Protein AF-A8EYK4-F1 (afdb_monomer)

Secondary structure (DSSP, 8-state):
-----HHHHHHHHHHHHHHHHHHHHHHHHHHHHHHHT-TT--EEEEHHHHHHHHHHHHHHHH-TT----------TT-EEEE-HHHHHHHHH-

Nearest PDB structures (foldseek):
  4biy-assembly2_D  TM=4.351E-01  e=2.003E+00  Escherichia coli K-12
  4cb0-assembly1_B  TM=4.603E-01  e=2.003E+00  Escherichia coli K-12
  4biy-assembly1_B  TM=4.584E-01  e=2.600E+00  Escherichia coli K-12
  4cb0-assembly1_A  TM=4.235E-01  e=3.846E+00  Escherichia coli K-12
  3jz3-assembly1_B  TM=4.044E-01  e=6.073E+00  Escherichia coli K-12

pLDDT: mean 81.75, std 9.61, range [48.94, 92.31]

Foldseek 3Di:
DDDDDPVRVVVVVVVVVVVVVVVVVVVVVVVLVVVCVPVPDKDWDWVLVLLVVLVVVCCVPPCPPPDDPDDDPGDGRPIDIGDPSVVNVVSVD

Radius of gyration: 19.56 Å; Cα contacts (8 Å, |Δi|>4): 49; chains: 1; bounding box: 39×30×59 Å

Sequence (93 aa):
MIRFNEDQRCNTLEIIATSSIRLNSLINNILDFSKLSSLNYKENINLSKLLYKRIQISKKLYLNSKTLNFTPNIEENIIFNCNPHYIKHTFNN

Structure (mmCIF, N/CA/C/O backbone):
data_AF-A8EYK4-F1
#
_entry.id   AF-A8EYK4-F1
#
loop_
_atom_site.group_PDB
_atom_site.id
_atom_site.type_symbol
_atom_site.label_atom_id
_atom_site.label_alt_id
_atom_site.label_comp_id
_atom_site.label_asym_id
_atom_site.label_entity_id
_atom_site.label_seq_id
_atom_site.pdbx_PDB_ins_code
_atom_site.Cartn_x
_atom_site.Cartn_y
_atom_site.Cartn_z
_atom_site.occupancy
_atom_site.B_iso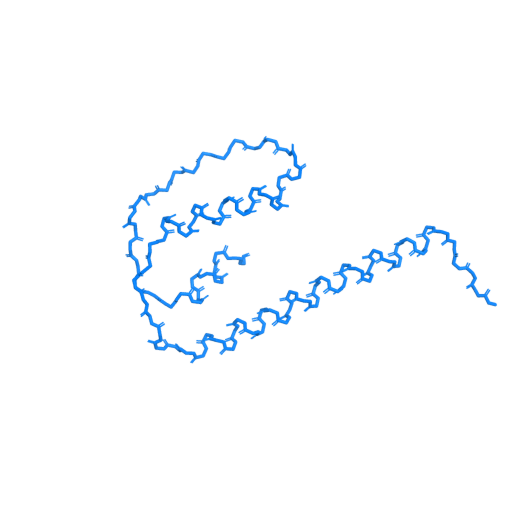_or_equiv
_atom_site.auth_seq_id
_atom_site.auth_comp_id
_atom_site.auth_asym_id
_atom_site.auth_atom_id
_atom_site.pdbx_PDB_model_num
ATOM 1 N N . MET A 1 1 ? 12.547 -11.638 -44.790 1.00 48.94 1 MET A N 1
ATOM 2 C CA . MET A 1 1 ? 12.568 -11.713 -43.312 1.00 48.94 1 MET A CA 1
ATOM 3 C C . MET A 1 1 ? 12.958 -10.335 -42.802 1.00 48.94 1 MET A C 1
ATOM 5 O O . MET A 1 1 ? 14.083 -9.921 -43.049 1.00 48.94 1 MET A O 1
ATOM 9 N N . ILE A 1 2 ? 12.025 -9.576 -42.224 1.00 53.78 2 ILE A N 1
ATOM 10 C CA . ILE A 1 2 ? 12.329 -8.239 -41.693 1.00 53.78 2 ILE A CA 1
ATOM 11 C C . ILE A 1 2 ? 13.175 -8.448 -40.431 1.00 53.78 2 ILE A C 1
ATOM 13 O O . ILE A 1 2 ? 12.691 -9.016 -39.455 1.00 53.78 2 ILE A O 1
ATOM 17 N N . ARG A 1 3 ? 14.461 -8.081 -40.477 1.00 63.91 3 ARG A N 1
ATOM 18 C CA . ARG A 1 3 ? 15.323 -8.032 -39.290 1.00 63.91 3 ARG A CA 1
ATOM 19 C C . ARG A 1 3 ? 15.136 -6.663 -38.653 1.00 63.91 3 ARG A C 1
ATOM 21 O O . ARG A 1 3 ? 15.514 -5.662 -39.252 1.00 63.91 3 ARG A O 1
ATOM 28 N N . PHE A 1 4 ? 14.537 -6.634 -37.470 1.00 69.75 4 PHE A N 1
ATOM 29 C CA . PHE A 1 4 ? 14.497 -5.426 -36.655 1.00 69.75 4 PHE A CA 1
ATOM 30 C C . PHE A 1 4 ? 15.922 -5.042 -36.243 1.00 69.75 4 PHE A C 1
ATOM 32 O O . PHE A 1 4 ? 16.715 -5.924 -35.900 1.00 69.75 4 PHE A O 1
ATOM 39 N N . ASN A 1 5 ? 16.250 -3.750 -36.293 1.00 84.06 5 ASN A N 1
ATOM 40 C CA . ASN A 1 5 ? 17.516 -3.264 -35.743 1.00 84.06 5 ASN A CA 1
ATOM 41 C C . ASN A 1 5 ? 17.487 -3.320 -34.199 1.00 84.06 5 ASN A C 1
ATOM 43 O O . ASN A 1 5 ? 16.430 -3.534 -33.598 1.00 84.06 5 ASN A O 1
ATOM 47 N N . GLU A 1 6 ? 18.640 -3.157 -33.548 1.00 83.88 6 GLU A N 1
ATOM 48 C CA . GLU A 1 6 ? 18.724 -3.241 -32.081 1.00 83.88 6 GLU A CA 1
ATOM 49 C C . GLU A 1 6 ? 17.812 -2.226 -31.371 1.00 83.88 6 GLU A C 1
ATOM 51 O O . GLU A 1 6 ? 17.135 -2.589 -30.411 1.00 83.88 6 GLU A O 1
ATOM 56 N N . ASP A 1 7 ? 17.673 -1.005 -31.895 1.00 86.25 7 ASP A N 1
ATOM 57 C CA . ASP A 1 7 ? 16.791 0.018 -31.313 1.00 86.25 7 ASP A CA 1
ATOM 58 C C . ASP A 1 7 ? 15.311 -0.394 -31.365 1.00 86.25 7 ASP A C 1
ATOM 60 O O . ASP A 1 7 ? 14.563 -0.234 -30.400 1.00 86.25 7 ASP A O 1
ATOM 64 N N . GLN A 1 8 ? 14.874 -0.988 -32.477 1.00 86.81 8 GLN A N 1
ATOM 65 C CA . GLN A 1 8 ? 13.522 -1.516 -32.644 1.00 86.81 8 GLN A CA 1
ATOM 66 C C . GLN A 1 8 ? 13.266 -2.699 -31.705 1.00 86.81 8 GLN A C 1
ATOM 68 O O . GLN A 1 8 ? 12.160 -2.831 -31.174 1.00 86.81 8 GLN A O 1
ATOM 73 N N . ARG A 1 9 ? 14.277 -3.545 -31.466 1.00 85.31 9 ARG A N 1
ATOM 74 C CA . ARG A 1 9 ? 14.190 -4.654 -30.505 1.00 85.31 9 ARG A CA 1
ATOM 75 C C . ARG A 1 9 ? 14.067 -4.132 -29.074 1.00 85.31 9 ARG A C 1
ATOM 77 O O . ARG A 1 9 ? 13.159 -4.567 -28.368 1.00 85.31 9 ARG A O 1
ATOM 84 N N . CYS A 1 10 ? 14.906 -3.176 -28.676 1.00 87.25 10 CYS A N 1
ATOM 85 C CA . CYS A 1 10 ? 14.847 -2.533 -27.361 1.00 87.25 10 CYS A CA 1
ATOM 86 C C . CYS A 1 10 ? 13.497 -1.846 -27.121 1.00 87.25 10 CYS A C 1
ATOM 88 O O . CYS A 1 10 ? 12.841 -2.137 -26.122 1.00 87.25 10 CYS A O 1
ATOM 90 N N . ASN A 1 11 ? 13.021 -1.039 -28.073 1.00 91.75 11 ASN A N 1
ATOM 91 C CA . ASN A 1 11 ? 11.716 -0.378 -27.969 1.00 91.75 11 ASN A CA 1
ATOM 92 C C . ASN A 1 11 ? 10.566 -1.386 -27.850 1.00 91.75 11 ASN A C 1
ATOM 94 O O . ASN A 1 11 ? 9.647 -1.204 -27.055 1.00 91.75 11 ASN A O 1
ATOM 98 N N . THR A 1 12 ? 10.613 -2.481 -28.613 1.00 89.81 12 THR A N 1
ATOM 99 C CA . THR A 1 12 ? 9.586 -3.530 -28.534 1.00 89.81 12 THR A CA 1
ATOM 100 C C . THR A 1 12 ? 9.588 -4.204 -27.160 1.00 89.81 12 THR A C 1
ATOM 102 O O . THR A 1 12 ? 8.523 -4.434 -26.587 1.00 89.81 12 THR A O 1
ATOM 105 N N . LEU A 1 13 ? 10.768 -4.479 -26.595 1.00 89.62 13 LEU A N 1
ATOM 106 C CA . LEU A 1 13 ? 10.901 -5.050 -25.252 1.00 89.62 13 LEU A CA 1
ATOM 107 C C . LEU A 1 13 ? 10.382 -4.094 -24.167 1.00 89.62 13 LEU A C 1
ATOM 109 O O . LEU A 1 13 ? 9.657 -4.539 -23.276 1.00 89.62 13 LEU A O 1
ATOM 113 N N . GLU A 1 14 ? 10.668 -2.792 -24.263 1.00 90.50 14 GLU A N 1
ATOM 114 C CA . GLU A 1 14 ? 10.116 -1.783 -23.347 1.00 90.50 14 GLU A CA 1
ATOM 115 C C . GLU A 1 14 ? 8.587 -1.700 -23.424 1.00 90.50 14 GLU A C 1
ATOM 117 O O . GLU A 1 14 ? 7.913 -1.642 -22.389 1.00 90.50 14 GLU A O 1
ATOM 122 N N . ILE A 1 15 ? 8.018 -1.742 -24.633 1.00 91.31 15 ILE A N 1
ATOM 123 C CA . ILE A 1 15 ? 6.564 -1.736 -24.839 1.00 91.31 15 ILE A CA 1
ATOM 124 C C . ILE A 1 15 ? 5.927 -2.978 -24.209 1.00 91.31 15 ILE A C 1
ATOM 126 O O . ILE A 1 15 ? 4.907 -2.860 -23.523 1.00 91.31 15 ILE A O 1
ATOM 130 N N . ILE A 1 16 ? 6.523 -4.159 -24.398 1.00 92.19 16 ILE A N 1
ATOM 131 C CA . ILE A 1 16 ? 6.033 -5.416 -23.811 1.00 92.19 16 ILE A CA 1
ATOM 132 C C . ILE A 1 16 ? 6.097 -5.360 -22.281 1.00 92.19 16 ILE A C 1
ATOM 134 O O . ILE A 1 16 ? 5.110 -5.685 -21.611 1.00 92.19 16 ILE A O 1
ATOM 138 N N . ALA A 1 17 ? 7.220 -4.912 -21.716 1.00 90.19 17 ALA A N 1
ATOM 139 C CA . ALA A 1 17 ? 7.393 -4.787 -20.271 1.00 90.19 17 ALA A CA 1
ATOM 140 C C . ALA A 1 17 ? 6.375 -3.805 -19.673 1.00 90.19 17 ALA A C 1
ATOM 142 O O . ALA A 1 17 ? 5.661 -4.136 -18.724 1.00 90.19 17 ALA A O 1
ATOM 143 N N . THR A 1 18 ? 6.229 -2.631 -20.287 1.00 88.38 18 THR A N 1
ATOM 144 C CA . THR A 1 18 ? 5.268 -1.606 -19.860 1.00 88.38 18 THR A CA 1
ATOM 145 C C . THR A 1 18 ? 3.828 -2.110 -19.950 1.00 88.38 18 THR A C 1
ATOM 147 O O . THR A 1 18 ? 3.032 -1.897 -19.034 1.00 88.38 18 THR A O 1
ATOM 150 N N . SER A 1 19 ? 3.480 -2.815 -21.028 1.00 89.38 19 SER A N 1
ATOM 151 C CA . SER A 1 19 ? 2.143 -3.393 -21.209 1.00 89.38 19 SER A CA 1
ATOM 152 C C . SER A 1 19 ? 1.844 -4.466 -20.162 1.00 89.38 19 SER A C 1
ATOM 154 O O . SER A 1 19 ? 0.745 -4.496 -19.611 1.00 89.38 19 SER A O 1
ATOM 156 N N . SER A 1 20 ? 2.837 -5.287 -19.816 1.00 89.56 20 SER A N 1
ATOM 157 C CA . SER A 1 20 ? 2.718 -6.307 -18.766 1.00 89.56 20 SER A CA 1
ATOM 158 C C . SER A 1 20 ? 2.492 -5.682 -17.387 1.00 89.56 20 SER A C 1
ATOM 160 O O . SER A 1 20 ? 1.631 -6.135 -16.634 1.00 89.56 20 SER A O 1
ATOM 162 N N . ILE A 1 21 ? 3.200 -4.590 -17.074 1.00 86.19 21 ILE A N 1
ATOM 163 C CA . ILE A 1 21 ? 2.997 -3.820 -15.837 1.00 86.19 21 ILE A CA 1
ATOM 164 C C . ILE A 1 21 ? 1.566 -3.268 -15.775 1.00 86.19 21 ILE A C 1
ATOM 166 O O . ILE A 1 21 ? 0.891 -3.411 -14.753 1.00 86.19 21 ILE A O 1
ATOM 170 N N . ARG A 1 22 ? 1.075 -2.678 -16.872 1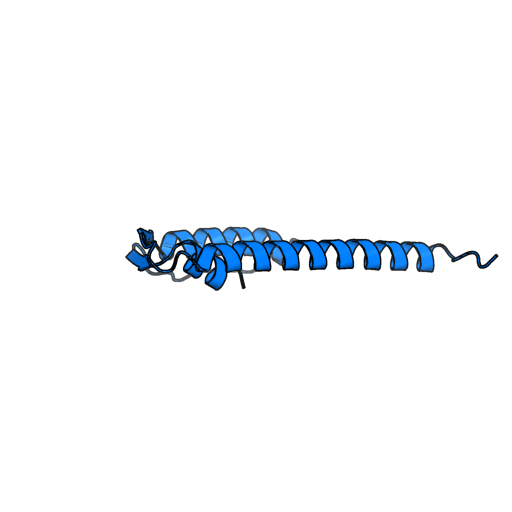.00 87.31 22 ARG A N 1
ATOM 171 C CA . ARG A 1 22 ? -0.291 -2.133 -16.954 1.00 87.31 22 ARG A CA 1
ATOM 172 C C . ARG A 1 22 ? -1.357 -3.216 -16.796 1.00 87.31 22 ARG A C 1
ATOM 174 O O . ARG A 1 22 ? -2.314 -3.011 -16.054 1.00 87.31 22 ARG A O 1
ATOM 181 N N . LEU A 1 23 ? -1.177 -4.372 -17.437 1.00 91.69 23 LEU A N 1
ATOM 182 C CA . LEU A 1 23 ? -2.092 -5.507 -17.303 1.00 91.69 23 LEU A CA 1
ATOM 183 C C . LEU A 1 23 ? -2.151 -6.007 -15.856 1.00 91.69 23 LEU A C 1
ATOM 185 O O . LEU A 1 23 ? -3.236 -6.211 -15.316 1.00 91.69 23 LEU A O 1
ATOM 189 N N . ASN A 1 24 ? -0.995 -6.142 -15.205 1.00 87.25 24 ASN A N 1
ATOM 190 C CA . ASN A 1 24 ? -0.939 -6.542 -13.805 1.00 87.25 24 ASN A CA 1
ATOM 191 C C . ASN A 1 24 ? -1.648 -5.519 -12.899 1.00 87.25 24 ASN A C 1
ATOM 193 O O . ASN A 1 24 ? -2.394 -5.893 -11.997 1.00 87.25 24 ASN A O 1
ATOM 197 N N . SER A 1 25 ? -1.478 -4.221 -13.164 1.00 81.94 25 SER A N 1
ATOM 198 C CA . SER A 1 25 ? -2.216 -3.170 -12.454 1.00 81.94 25 SER A CA 1
ATOM 199 C C . SER A 1 25 ? -3.731 -3.312 -12.628 1.00 81.94 25 SER A C 1
ATOM 201 O O . SER A 1 25 ? -4.468 -3.182 -11.654 1.00 81.94 25 SER A O 1
ATOM 203 N N . LEU A 1 26 ? -4.204 -3.605 -13.843 1.00 89.50 26 LEU A N 1
ATOM 204 C CA . LEU A 1 26 ? -5.629 -3.782 -14.127 1.00 89.50 26 LEU A CA 1
ATOM 205 C C . LEU A 1 26 ? -6.214 -4.987 -13.378 1.00 89.50 26 LEU A C 1
ATOM 207 O O . LEU A 1 26 ? -7.268 -4.865 -12.758 1.00 89.50 26 LEU A O 1
ATOM 211 N N . ILE A 1 27 ? -5.521 -6.129 -13.397 1.00 89.38 27 ILE A N 1
ATOM 212 C CA . ILE A 1 27 ? -5.944 -7.342 -12.680 1.00 89.38 27 ILE A CA 1
ATOM 213 C C . ILE A 1 27 ? -6.059 -7.061 -11.179 1.00 89.38 27 ILE A C 1
ATOM 215 O O . ILE A 1 27 ? -7.064 -7.415 -10.564 1.00 89.38 27 ILE A O 1
ATOM 219 N N . ASN A 1 28 ? -5.068 -6.381 -10.596 1.00 81.69 28 ASN A N 1
ATOM 220 C CA . ASN A 1 28 ? -5.100 -6.018 -9.180 1.00 81.69 28 ASN A CA 1
ATOM 221 C C . ASN A 1 28 ? -6.272 -5.085 -8.855 1.00 81.69 28 ASN A C 1
ATOM 223 O O . ASN A 1 28 ? -6.975 -5.321 -7.876 1.00 81.69 28 ASN A O 1
ATOM 227 N 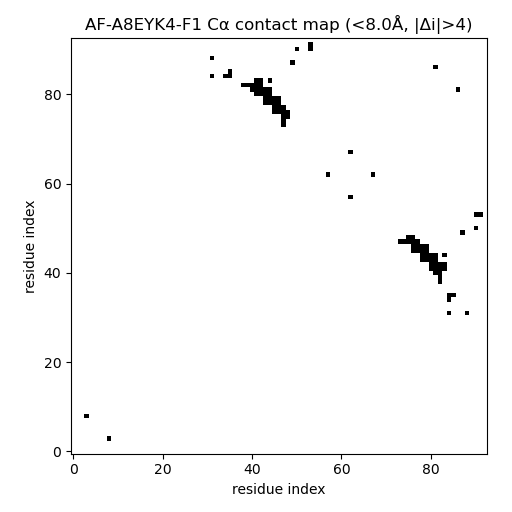N . ASN A 1 29 ? -6.552 -4.098 -9.710 1.00 81.12 29 ASN A N 1
ATOM 228 C CA . ASN A 1 29 ? -7.700 -3.211 -9.530 1.00 81.12 29 ASN A CA 1
ATOM 229 C C . ASN A 1 29 ? -9.036 -3.973 -9.575 1.00 81.12 29 ASN A C 1
ATOM 231 O O . ASN A 1 29 ? -9.907 -3.718 -8.747 1.00 81.12 29 ASN A O 1
ATOM 235 N N . ILE A 1 30 ? -9.195 -4.940 -10.488 1.00 86.31 30 ILE A N 1
ATOM 236 C CA . ILE A 1 30 ? -10.399 -5.788 -10.566 1.00 86.31 30 ILE A CA 1
ATOM 237 C C . ILE A 1 30 ?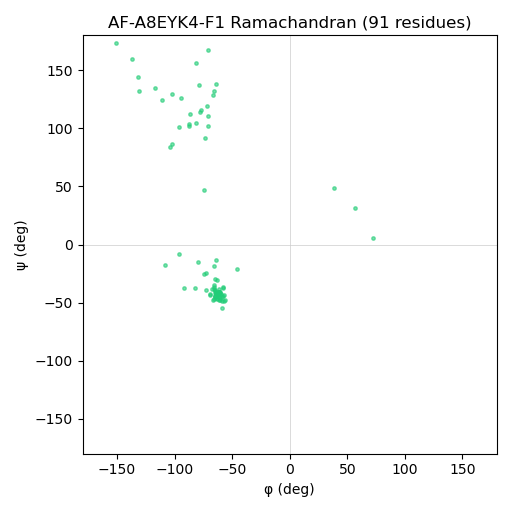 -10.543 -6.657 -9.307 1.00 86.31 30 ILE A C 1
ATOM 239 O O . ILE A 1 30 ? -11.638 -6.762 -8.752 1.00 86.31 30 ILE A O 1
ATOM 243 N N . LEU A 1 31 ? -9.449 -7.264 -8.835 1.00 82.62 31 LEU A N 1
ATOM 244 C CA . LEU A 1 31 ? -9.442 -8.076 -7.613 1.00 82.62 31 LEU A CA 1
ATOM 245 C C . LEU A 1 31 ? -9.724 -7.250 -6.357 1.00 82.62 31 LEU A C 1
ATOM 247 O O . LEU A 1 31 ? -10.335 -7.749 -5.417 1.00 82.62 31 LEU A O 1
ATOM 251 N N . ASP A 1 32 ? -9.266 -6.006 -6.302 1.00 76.31 32 ASP A N 1
ATOM 252 C CA . ASP A 1 32 ? -9.577 -5.123 -5.184 1.00 76.31 32 ASP A CA 1
ATOM 253 C C . ASP A 1 32 ? -11.032 -4.654 -5.243 1.00 76.31 32 ASP A C 1
ATOM 255 O O . ASP A 1 32 ? -11.713 -4.674 -4.217 1.00 76.31 32 ASP A O 1
ATOM 259 N N . PHE A 1 33 ? -11.555 -4.354 -6.435 1.00 76.62 33 PHE A N 1
ATOM 260 C CA . PHE A 1 33 ? -12.966 -4.024 -6.625 1.00 76.62 33 PHE A CA 1
ATOM 261 C C . PHE A 1 33 ? -13.896 -5.178 -6.230 1.00 76.62 33 PHE A C 1
ATOM 263 O O . PHE A 1 33 ? -14.899 -4.959 -5.552 1.00 76.62 33 PHE A O 1
ATOM 270 N N . SER A 1 34 ? -13.550 -6.422 -6.569 1.00 78.06 34 SER A N 1
A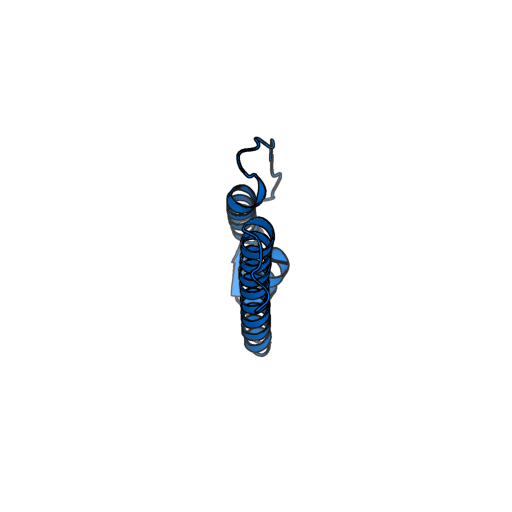TOM 271 C CA . SER A 1 34 ? -14.364 -7.582 -6.187 1.00 78.06 34 SER A CA 1
ATOM 272 C C . SER A 1 34 ? -14.449 -7.761 -4.666 1.00 78.06 34 SER A C 1
ATOM 274 O O . SER A 1 34 ? -15.493 -8.172 -4.159 1.00 78.06 34 SER A O 1
ATOM 276 N N . LYS A 1 35 ? -13.416 -7.361 -3.910 1.00 71.88 35 LYS A N 1
ATOM 277 C CA . LYS A 1 35 ? -13.417 -7.374 -2.434 1.00 71.88 35 LYS A CA 1
ATOM 278 C C . LYS A 1 35 ? -14.273 -6.259 -1.826 1.00 71.88 35 LYS A C 1
ATOM 280 O O . LYS A 1 35 ? -14.782 -6.433 -0.717 1.00 71.88 35 LYS A O 1
ATOM 285 N N . LEU A 1 36 ? -14.480 -5.143 -2.534 1.00 68.69 36 LEU A N 1
ATOM 286 C CA . LEU A 1 36 ? -15.355 -4.048 -2.082 1.00 68.69 36 LEU A CA 1
ATOM 287 C C . LEU A 1 36 ? -16.830 -4.461 -2.005 1.00 68.69 36 LEU A C 1
ATOM 289 O O . LEU A 1 36 ? -17.596 -3.824 -1.287 1.00 68.69 36 LEU A O 1
ATOM 293 N N . SER A 1 37 ? -17.221 -5.555 -2.671 1.00 58.44 37 SER A N 1
ATOM 294 C CA . SER A 1 37 ? -18.574 -6.120 -2.573 1.00 58.44 37 SER A CA 1
ATOM 295 C C . SER A 1 37 ? 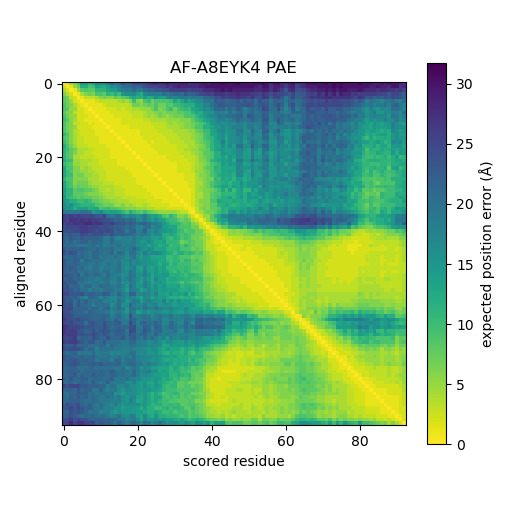-18.929 -6.625 -1.163 1.00 58.44 37 SER A C 1
ATOM 297 O O . SER A 1 37 ? -20.107 -6.779 -0.845 1.00 58.44 37 SER A O 1
ATOM 299 N N . SER A 1 38 ? -17.942 -6.771 -0.266 1.00 61.50 38 SER A N 1
ATOM 300 C CA . SER A 1 38 ? -18.137 -6.973 1.180 1.00 61.50 38 SER A CA 1
ATOM 301 C C . SER A 1 38 ? -18.564 -5.685 1.914 1.00 61.50 38 SER A C 1
ATOM 303 O O . SER A 1 38 ? -18.025 -5.352 2.969 1.00 61.50 38 SER A O 1
ATOM 305 N N . LEU A 1 39 ? -19.548 -4.955 1.371 1.00 62.09 39 LEU A N 1
ATOM 306 C CA . LEU A 1 39 ? -20.012 -3.610 1.780 1.00 62.09 39 LEU A CA 1
ATOM 307 C C . LEU A 1 39 ? -20.217 -3.397 3.296 1.00 62.09 39 LEU A C 1
ATOM 309 O O . LEU A 1 39 ? -20.179 -2.262 3.769 1.00 62.09 39 LEU A O 1
ATOM 313 N N . ASN A 1 40 ? -20.386 -4.474 4.063 1.00 68.19 40 ASN A N 1
ATOM 314 C CA . ASN A 1 40 ? -20.636 -4.438 5.502 1.00 68.19 40 ASN A CA 1
ATOM 315 C C . ASN A 1 40 ? -19.385 -4.609 6.381 1.00 68.19 40 ASN A C 1
ATOM 317 O O . ASN A 1 40 ? -19.484 -4.427 7.592 1.00 68.19 40 ASN A O 1
ATOM 321 N N . TYR A 1 41 ? -18.215 -4.941 5.823 1.00 74.06 41 TYR A N 1
ATOM 322 C CA . TYR A 1 41 ? -16.987 -5.033 6.615 1.00 74.06 41 TYR A CA 1
ATOM 323 C C . TYR A 1 41 ? -16.432 -3.633 6.896 1.00 74.06 41 TYR A C 1
ATOM 325 O O . TYR A 1 41 ? -16.009 -2.922 5.979 1.00 74.06 41 TYR A O 1
ATOM 333 N N . LYS A 1 42 ? -16.439 -3.238 8.171 1.00 83.94 42 LYS A N 1
ATOM 334 C CA . LYS A 1 42 ? -15.828 -1.999 8.651 1.00 83.94 42 LYS A CA 1
ATOM 335 C C . LYS A 1 42 ? -14.975 -2.274 9.879 1.00 83.94 42 LYS A C 1
ATOM 337 O O . LYS A 1 42 ? -15.342 -3.087 10.723 1.00 83.94 42 LYS A O 1
ATOM 342 N N . GLU A 1 43 ? -13.867 -1.558 9.990 1.00 87.44 43 GLU A N 1
ATOM 343 C CA . GLU A 1 43 ? -12.999 -1.592 11.162 1.00 87.44 43 GLU A CA 1
ATOM 344 C C . GLU A 1 43 ? -12.559 -0.170 11.532 1.00 87.44 43 GLU A C 1
ATOM 346 O O . GLU A 1 43 ? -12.621 0.752 10.714 1.00 87.44 43 GLU A O 1
ATOM 351 N N . ASN A 1 44 ? -12.130 0.019 12.781 1.00 92.00 44 ASN A N 1
ATOM 352 C CA . ASN A 1 44 ? -11.539 1.278 13.221 1.00 92.00 44 ASN A CA 1
ATOM 353 C C . ASN A 1 44 ? -10.099 1.363 12.709 1.00 92.00 44 ASN A C 1
ATOM 355 O O . ASN A 1 44 ? -9.242 0.576 13.110 1.00 92.00 44 ASN A O 1
ATOM 359 N N . ILE A 1 45 ? -9.830 2.334 11.841 1.00 89.31 45 ILE A N 1
ATOM 360 C CA . ILE A 1 45 ? -8.533 2.507 11.186 1.00 89.31 45 ILE A CA 1
ATOM 361 C C . ILE A 1 45 ? -7.932 3.838 11.611 1.00 89.31 45 ILE A C 1
ATOM 363 O O . ILE A 1 45 ? -8.602 4.866 11.582 1.00 89.31 45 ILE A O 1
ATOM 367 N N . ASN A 1 46 ? -6.645 3.829 11.955 1.00 92.00 46 ASN A N 1
ATOM 368 C CA . ASN A 1 46 ? -5.871 5.050 12.157 1.00 92.00 46 ASN A CA 1
ATOM 369 C C . ASN A 1 46 ? -5.399 5.585 10.791 1.00 92.00 46 ASN A C 1
ATOM 371 O O . ASN A 1 46 ? -4.489 5.020 10.171 1.00 92.00 46 ASN A O 1
ATOM 375 N N . LEU A 1 47 ? -6.044 6.652 10.317 1.00 89.50 47 LEU A N 1
ATOM 376 C CA . LEU A 1 47 ? -5.782 7.264 9.013 1.00 89.50 47 LEU A CA 1
ATOM 377 C C . LEU A 1 47 ? -4.402 7.919 8.955 1.00 89.50 47 LEU A C 1
ATOM 379 O O . LEU A 1 47 ? -3.714 7.778 7.944 1.00 89.50 47 LEU A O 1
ATOM 383 N N . SER A 1 48 ? -3.966 8.558 10.042 1.00 90.94 48 SER A N 1
ATOM 384 C CA . SER A 1 48 ? -2.656 9.209 10.150 1.00 90.94 48 SER A CA 1
ATOM 385 C C . SER A 1 48 ? -1.534 8.204 9.869 1.00 90.94 48 SER A C 1
ATOM 387 O O . SER A 1 48 ? -0.691 8.405 8.993 1.00 90.94 48 SER A O 1
ATOM 389 N N . LYS A 1 49 ? -1.598 7.032 10.513 1.00 90.19 49 LYS A N 1
ATOM 390 C CA . LYS A 1 49 ? -0.647 5.930 10.307 1.00 90.19 49 LYS A CA 1
ATOM 391 C C . LYS A 1 49 ? -0.660 5.403 8.869 1.00 90.19 49 LYS A C 1
ATOM 393 O O . LYS A 1 49 ? 0.389 5.047 8.324 1.00 90.19 49 LYS A O 1
ATOM 398 N N . LEU A 1 50 ? -1.839 5.335 8.255 1.00 89.25 50 LEU A N 1
ATOM 399 C CA . LEU A 1 50 ? -2.009 4.851 6.886 1.00 89.25 50 LEU A CA 1
ATOM 400 C C . LEU A 1 50 ? -1.399 5.838 5.872 1.00 89.25 50 LEU A C 1
ATOM 402 O O . LEU A 1 50 ? -0.649 5.417 4.985 1.00 89.25 50 LEU A O 1
ATOM 406 N N . LEU A 1 51 ? -1.615 7.140 6.073 1.00 88.75 51 LEU A N 1
ATOM 407 C CA . LEU A 1 51 ? -1.018 8.229 5.295 1.00 88.75 51 LEU A CA 1
ATOM 408 C C . LEU A 1 51 ? 0.512 8.233 5.367 1.00 88.75 51 LEU A C 1
ATOM 410 O O . LEU A 1 51 ? 1.170 8.264 4.324 1.00 88.75 51 LEU A O 1
ATOM 414 N N . TYR A 1 52 ? 1.101 8.125 6.562 1.00 89.44 52 TYR A N 1
ATOM 415 C CA . TYR A 1 52 ? 2.562 8.067 6.703 1.00 89.44 52 TYR A CA 1
ATOM 416 C C . TYR A 1 52 ? 3.176 6.897 5.933 1.00 89.44 52 TYR A C 1
ATOM 418 O O . TYR A 1 52 ? 4.159 7.073 5.205 1.00 89.44 52 TYR A O 1
ATOM 426 N N . LYS A 1 53 ? 2.568 5.708 6.033 1.00 88.31 53 LYS A N 1
ATOM 427 C CA . LYS A 1 53 ? 3.020 4.527 5.289 1.00 88.31 53 LYS A CA 1
ATOM 428 C C . LYS A 1 53 ? 2.954 4.765 3.780 1.00 88.31 53 LYS A C 1
ATOM 430 O O . LYS A 1 53 ? 3.885 4.401 3.059 1.00 88.31 53 LYS A O 1
ATOM 435 N N . ARG A 1 54 ? 1.886 5.404 3.293 1.00 85.75 54 ARG A N 1
ATOM 436 C CA . ARG A 1 54 ? 1.738 5.726 1.869 1.00 85.75 54 ARG A CA 1
ATOM 437 C C . ARG A 1 54 ? 2.792 6.722 1.400 1.00 85.75 54 ARG A C 1
ATOM 439 O O . ARG A 1 54 ? 3.416 6.473 0.372 1.00 85.75 54 ARG A O 1
ATOM 446 N N . ILE A 1 55 ? 3.049 7.786 2.162 1.00 86.06 55 ILE A N 1
ATOM 447 C CA . ILE A 1 55 ? 4.099 8.769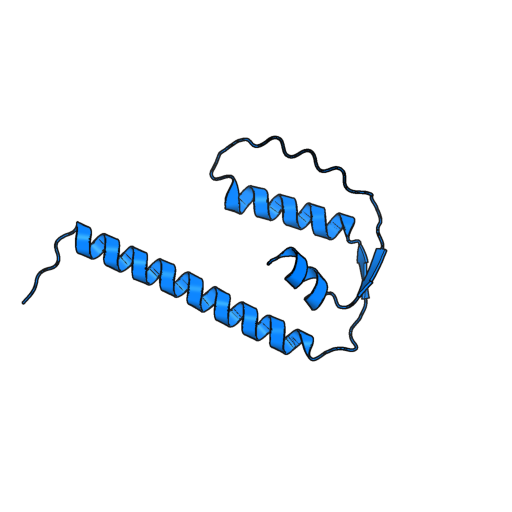 1.856 1.00 86.06 55 ILE A CA 1
ATOM 448 C C . ILE A 1 55 ? 5.460 8.080 1.741 1.00 86.06 55 ILE A C 1
ATOM 450 O O . ILE A 1 55 ? 6.195 8.343 0.793 1.00 86.06 55 ILE A O 1
ATOM 454 N N . GLN A 1 56 ? 5.792 7.159 2.650 1.00 85.38 56 GLN A N 1
ATOM 455 C CA . GLN A 1 56 ? 7.050 6.411 2.593 1.00 85.38 56 GLN A CA 1
ATOM 456 C C . GLN A 1 56 ? 7.175 5.572 1.308 1.00 85.38 56 GLN A C 1
ATOM 458 O O . GLN A 1 56 ? 8.230 5.569 0.671 1.00 85.38 56 GLN A O 1
ATOM 463 N N . ILE A 1 57 ? 6.096 4.900 0.893 1.00 84.44 57 ILE A N 1
ATOM 464 C CA . ILE A 1 57 ? 6.056 4.130 -0.359 1.00 84.44 57 ILE A CA 1
ATOM 465 C C . ILE A 1 57 ? 6.193 5.059 -1.571 1.00 84.44 57 ILE A C 1
ATOM 467 O O . ILE A 1 57 ? 7.010 4.799 -2.451 1.00 84.44 57 ILE A O 1
ATOM 471 N N . SER A 1 58 ? 5.441 6.160 -1.608 1.00 78.56 58 SER A N 1
ATOM 472 C CA . SER A 1 58 ? 5.490 7.137 -2.702 1.00 78.56 58 SER A CA 1
ATOM 473 C C . SER A 1 58 ? 6.873 7.769 -2.836 1.00 78.56 58 SER A C 1
ATOM 475 O O . SER A 1 58 ? 7.385 7.885 -3.945 1.00 78.56 58 SER A O 1
ATOM 477 N N . LYS A 1 59 ? 7.529 8.094 -1.714 1.00 79.50 59 LYS A N 1
ATOM 478 C CA . LYS A 1 59 ? 8.926 8.542 -1.703 1.00 79.50 59 LYS A CA 1
ATOM 479 C C . LYS A 1 59 ? 9.834 7.516 -2.382 1.00 79.50 59 LYS A C 1
ATOM 481 O O . LYS A 1 59 ? 10.616 7.882 -3.249 1.00 79.50 59 LYS A O 1
ATOM 486 N N . LYS A 1 60 ? 9.698 6.231 -2.043 1.00 81.75 60 LYS A N 1
ATOM 487 C CA . LYS A 1 60 ? 10.520 5.162 -2.630 1.00 81.75 60 LYS A CA 1
ATOM 488 C C . LYS A 1 60 ? 10.280 4.978 -4.134 1.00 81.75 60 LYS A C 1
ATOM 490 O O . LYS A 1 60 ? 11.234 4.727 -4.858 1.00 81.75 60 LYS A O 1
ATOM 495 N N . LEU A 1 61 ? 9.029 5.074 -4.587 1.00 78.62 61 LEU A N 1
ATOM 496 C CA . LEU A 1 61 ? 8.654 4.799 -5.979 1.00 78.62 61 LEU A CA 1
ATOM 497 C C . LEU A 1 61 ? 8.900 5.973 -6.928 1.00 78.62 61 LEU A C 1
ATOM 499 O O . LEU A 1 61 ? 9.273 5.751 -8.073 1.00 78.62 61 LEU A O 1
ATOM 503 N N . TYR A 1 62 ? 8.664 7.205 -6.475 1.00 74.56 62 TYR A N 1
ATOM 504 C CA . TYR A 1 62 ? 8.591 8.361 -7.372 1.00 74.56 62 TYR A CA 1
ATOM 505 C C . TYR A 1 62 ? 9.773 9.314 -7.261 1.00 74.56 62 TYR A C 1
ATOM 507 O O . TYR A 1 62 ? 9.980 10.121 -8.166 1.00 74.56 62 TYR A O 1
ATOM 515 N N . LEU A 1 63 ? 10.556 9.255 -6.178 1.00 76.31 63 LEU A N 1
ATOM 516 C CA . LEU A 1 63 ? 11.663 10.194 -6.041 1.00 76.31 63 LEU A CA 1
ATOM 517 C C . LEU A 1 63 ? 12.821 9.884 -6.983 1.00 76.31 63 LEU A C 1
ATOM 519 O O . LEU A 1 63 ? 13.523 10.827 -7.309 1.00 76.31 63 LEU A O 1
ATOM 523 N N . ASN A 1 64 ? 13.016 8.647 -7.466 1.00 69.06 64 ASN A N 1
ATOM 524 C CA . ASN A 1 64 ? 14.109 8.2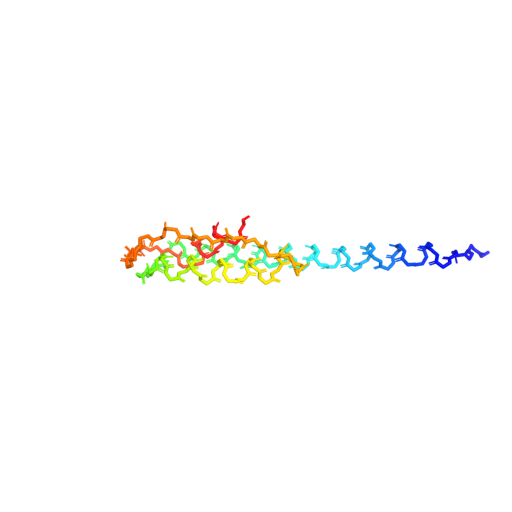89 -8.392 1.00 69.06 64 ASN A CA 1
ATOM 525 C C . ASN A 1 64 ? 15.431 9.013 -8.053 1.00 69.06 64 ASN A C 1
ATOM 527 O O . ASN A 1 64 ? 16.037 9.663 -8.903 1.00 69.06 64 ASN A O 1
ATOM 531 N N . SER A 1 65 ? 15.824 8.965 -6.774 1.00 68.81 65 SER A N 1
ATOM 532 C CA . SER A 1 65 ? 17.038 9.602 -6.231 1.00 68.81 65 SER A CA 1
ATOM 533 C C . SER A 1 65 ? 17.028 11.137 -6.112 1.00 68.81 65 SER A C 1
ATOM 535 O O . SER A 1 65 ? 18.035 11.720 -5.722 1.00 68.81 65 SER A O 1
ATOM 537 N N . LYS A 1 66 ? 15.908 11.815 -6.386 1.00 74.88 66 LYS A N 1
ATOM 538 C CA . LYS A 1 66 ? 15.710 13.246 -6.112 1.00 74.88 66 LYS A CA 1
ATOM 539 C C . LYS A 1 66 ? 15.385 13.473 -4.638 1.00 74.88 66 LYS A C 1
ATOM 541 O O . LYS A 1 66 ? 14.561 12.779 -4.048 1.00 74.88 66 LYS A O 1
ATOM 546 N N . THR A 1 67 ? 15.977 14.498 -4.045 1.00 69.38 67 THR A N 1
ATOM 547 C CA . THR A 1 67 ? 15.633 14.979 -2.706 1.00 69.38 67 THR A CA 1
ATOM 548 C C . THR A 1 67 ? 14.500 15.998 -2.808 1.00 69.38 67 THR A C 1
ATOM 550 O O . THR A 1 67 ? 14.713 17.138 -3.206 1.00 69.38 67 THR A O 1
ATOM 553 N N . LEU A 1 68 ? 13.276 15.591 -2.457 1.00 72.62 68 LEU A N 1
ATOM 554 C CA . LEU A 1 68 ? 12.172 16.523 -2.201 1.00 72.62 68 LEU A CA 1
ATOM 555 C C . LEU A 1 68 ? 11.979 16.673 -0.694 1.00 72.62 68 LEU A C 1
ATOM 557 O O . LEU A 1 68 ? 11.825 15.681 0.026 1.00 72.62 68 LEU A O 1
ATOM 561 N N . ASN A 1 69 ? 11.931 17.921 -0.231 1.00 69.88 69 ASN A N 1
ATOM 562 C CA . ASN A 1 69 ? 11.590 18.243 1.149 1.00 69.88 69 ASN A CA 1
ATOM 563 C C . ASN A 1 69 ? 10.091 18.026 1.358 1.00 69.88 69 ASN A C 1
ATOM 565 O O . ASN A 1 69 ? 9.268 18.898 1.103 1.00 69.88 69 ASN A O 1
ATOM 569 N N . PHE A 1 70 ? 9.743 16.818 1.790 1.00 72.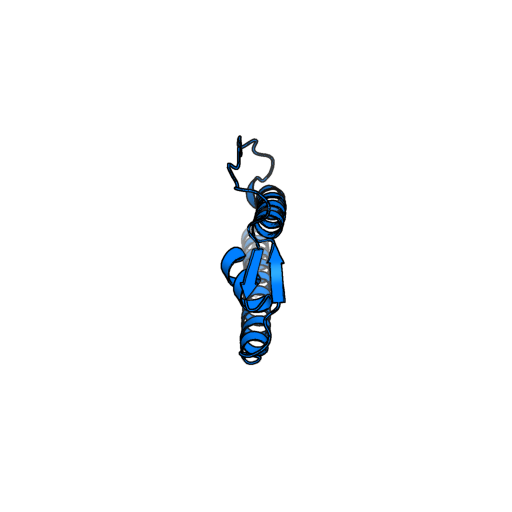00 70 PHE A N 1
ATOM 570 C CA . PHE A 1 70 ? 8.382 16.451 2.158 1.00 72.00 70 PHE A CA 1
ATOM 571 C C . PHE A 1 70 ? 8.230 16.604 3.673 1.00 72.00 70 PHE A C 1
ATOM 573 O O . PHE A 1 70 ? 8.667 15.725 4.423 1.00 72.00 70 PHE A O 1
ATOM 580 N N . THR A 1 71 ? 7.620 17.703 4.108 1.00 80.50 71 THR A N 1
ATOM 581 C CA . THR A 1 71 ? 7.239 17.979 5.503 1.00 80.50 71 THR A CA 1
ATOM 582 C C . THR A 1 71 ? 5.732 17.772 5.666 1.00 80.50 71 THR A C 1
ATOM 584 O O . THR A 1 71 ? 4.969 18.728 5.515 1.00 80.50 71 THR A O 1
ATOM 587 N N . PRO A 1 72 ? 5.265 16.529 5.890 1.00 80.44 72 PRO A N 1
ATOM 588 C CA . PRO A 1 72 ? 3.849 16.278 6.113 1.00 80.44 72 PRO A CA 1
ATOM 589 C C . PRO A 1 72 ? 3.405 16.919 7.430 1.00 80.44 72 PRO A C 1
ATOM 591 O O . PRO A 1 72 ? 4.014 16.678 8.468 1.00 80.44 72 PRO A O 1
ATOM 594 N N . ASN A 1 73 ? 2.333 17.706 7.380 1.00 89.06 73 ASN A N 1
ATOM 595 C CA . ASN A 1 73 ? 1.605 18.153 8.562 1.00 89.06 73 ASN A CA 1
ATOM 596 C C . ASN A 1 73 ? 0.332 17.308 8.670 1.00 89.06 73 ASN A C 1
ATOM 598 O O . ASN A 1 73 ? -0.691 17.645 8.076 1.00 89.06 73 ASN A O 1
ATOM 602 N N . ILE A 1 74 ? 0.443 16.147 9.315 1.00 87.94 74 ILE A N 1
ATOM 603 C CA . ILE A 1 74 ? -0.656 15.193 9.473 1.00 87.94 74 ILE A CA 1
ATOM 604 C C . ILE A 1 74 ? -1.047 15.192 10.942 1.00 87.94 74 ILE A C 1
ATOM 606 O O . ILE A 1 74 ? -0.216 14.939 11.809 1.00 87.94 74 ILE A O 1
ATOM 610 N N . GLU A 1 75 ? -2.318 15.459 11.213 1.00 92.00 75 GLU A N 1
ATOM 611 C CA . GLU A 1 75 ? -2.872 15.319 12.552 1.00 92.00 75 GLU A CA 1
ATOM 612 C C . GLU A 1 75 ? -2.858 13.843 12.976 1.00 92.00 75 GLU A C 1
ATOM 614 O O . GLU A 1 75 ? -3.231 12.948 12.211 1.00 92.00 75 GLU A O 1
ATOM 619 N N . GLU A 1 76 ? -2.377 13.580 14.189 1.00 92.00 76 GLU A N 1
ATOM 620 C CA . GLU A 1 76 ? -2.178 12.230 14.714 1.00 92.00 76 GLU A CA 1
ATOM 621 C C . GLU A 1 76 ? -3.475 11.617 15.254 1.00 92.00 76 GLU A C 1
ATOM 623 O O . GLU A 1 76 ? -4.388 12.313 15.687 1.00 92.00 76 GLU A O 1
ATOM 628 N N . ASN A 1 77 ? -3.530 10.282 15.291 1.00 91.69 77 ASN A N 1
ATOM 629 C CA . ASN A 1 77 ? -4.629 9.515 15.895 1.00 91.69 77 ASN A CA 1
ATOM 630 C C . ASN A 1 77 ? -6.030 9.813 15.340 1.00 91.69 77 ASN A C 1
ATOM 632 O O . ASN A 1 77 ? -7.026 9.627 16.040 1.00 91.69 77 ASN A O 1
ATOM 636 N N . ILE A 1 78 ? -6.132 10.171 14.059 1.00 91.38 78 ILE A N 1
ATOM 637 C CA . ILE A 1 78 ? -7.429 10.236 13.384 1.00 91.38 78 ILE A CA 1
ATOM 638 C C . ILE A 1 78 ? -7.939 8.805 13.184 1.00 91.38 78 ILE A C 1
ATOM 640 O O . ILE A 1 78 ? -7.487 8.086 12.288 1.00 91.38 78 ILE A O 1
ATOM 644 N N . ILE A 1 79 ? -8.872 8.380 14.038 1.00 92.31 79 ILE A N 1
ATOM 645 C CA . ILE A 1 79 ? -9.523 7.070 13.961 1.00 92.31 79 ILE A CA 1
ATOM 646 C C . ILE A 1 79 ? -10.826 7.206 13.178 1.00 92.31 79 ILE A C 1
ATOM 648 O O . ILE A 1 79 ? -11.690 8.008 13.526 1.00 92.31 79 ILE A O 1
ATOM 652 N N . PHE A 1 80 ? -10.989 6.386 12.143 1.00 89.19 80 PHE A N 1
ATOM 653 C CA . PHE A 1 80 ? -12.184 6.379 11.309 1.00 89.19 80 PHE A CA 1
ATOM 654 C C . PHE A 1 80 ? -12.714 4.956 11.127 1.00 89.19 80 PHE A C 1
ATOM 656 O O . PHE A 1 80 ? -11.955 4.034 10.822 1.00 89.19 80 PHE A O 1
ATOM 663 N N . ASN A 1 81 ? -14.022 4.777 11.315 1.00 90.38 81 ASN A N 1
ATOM 664 C CA . ASN A 1 81 ? -14.695 3.494 11.134 1.00 90.38 81 ASN A CA 1
ATOM 665 C C . ASN A 1 81 ? -15.125 3.349 9.669 1.00 90.38 81 ASN A C 1
ATOM 667 O O . ASN A 1 81 ? -16.105 3.957 9.230 1.00 90.38 81 ASN A O 1
ATOM 671 N N . CYS A 1 82 ? -14.373 2.572 8.893 1.00 86.38 82 CYS A N 1
ATOM 672 C CA . CYS A 1 82 ? -14.642 2.400 7.469 1.00 86.38 82 CYS A CA 1
ATOM 673 C C . CYS A 1 82 ? -14.182 1.043 6.947 1.00 86.38 82 CYS A C 1
ATOM 675 O O . CYS A 1 82 ? -13.548 0.265 7.657 1.00 86.38 82 CYS A O 1
ATOM 677 N N . ASN A 1 83 ? -14.515 0.759 5.688 1.00 85.38 83 ASN A N 1
ATOM 678 C CA . ASN A 1 83 ? -14.018 -0.428 5.014 1.00 85.38 83 ASN A CA 1
ATOM 679 C C . ASN A 1 83 ? -12.513 -0.252 4.699 1.00 85.38 83 ASN A C 1
ATOM 681 O O . ASN A 1 83 ? -12.145 0.659 3.946 1.00 85.38 83 ASN A O 1
ATOM 685 N N . PRO A 1 84 ? -11.630 -1.116 5.230 1.00 82.62 84 PRO A N 1
ATOM 686 C CA . PRO A 1 84 ? -10.187 -0.994 5.032 1.00 82.62 84 PRO A CA 1
ATOM 687 C C . PRO A 1 84 ? -9.734 -1.186 3.591 1.00 82.62 84 PRO A C 1
ATOM 689 O O . PRO A 1 84 ? -8.720 -0.609 3.202 1.00 82.62 84 PRO A O 1
ATOM 692 N N . HIS A 1 85 ? -10.444 -1.984 2.794 1.00 80.94 85 HIS A N 1
ATOM 693 C CA . HIS A 1 85 ? -10.123 -2.147 1.378 1.00 80.94 85 HIS A CA 1
ATOM 694 C C . HIS A 1 85 ? -10.435 -0.870 0.605 1.00 80.94 85 HIS A C 1
ATOM 696 O O . HIS A 1 85 ? -9.594 -0.414 -0.166 1.00 80.94 85 HIS A O 1
ATOM 702 N N . TYR A 1 86 ? -11.584 -0.252 0.887 1.00 82.38 86 TYR A N 1
ATOM 703 C CA . TYR A 1 86 ? -11.969 1.019 0.280 1.00 82.38 86 TYR A CA 1
ATOM 704 C C . TYR A 1 86 ? -10.944 2.110 0.579 1.00 82.38 86 TYR A C 1
ATOM 706 O O . TYR A 1 86 ? -10.375 2.689 -0.341 1.00 82.38 86 TYR A O 1
ATOM 714 N N . ILE A 1 87 ? -10.640 2.346 1.858 1.00 85.06 87 ILE A N 1
ATOM 715 C CA . ILE A 1 87 ? -9.758 3.458 2.221 1.00 85.06 87 ILE A CA 1
ATOM 716 C C . ILE A 1 87 ? -8.327 3.246 1.707 1.00 85.06 87 ILE A C 1
ATOM 718 O O . ILE A 1 87 ? -7.711 4.186 1.210 1.00 85.06 87 ILE A O 1
ATOM 722 N N . LYS A 1 88 ? -7.804 2.008 1.748 1.00 81.44 88 LYS A N 1
ATOM 723 C CA . LYS A 1 88 ? -6.485 1.685 1.178 1.00 81.44 88 LYS A CA 1
ATOM 724 C C . LYS A 1 88 ? -6.450 1.936 -0.325 1.00 81.44 88 LYS A C 1
ATOM 726 O O . LYS A 1 88 ? -5.457 2.467 -0.809 1.00 81.44 88 LYS A O 1
ATOM 731 N N . HIS A 1 89 ? -7.506 1.564 -1.046 1.00 78.88 89 HIS A N 1
ATOM 732 C CA . HIS A 1 89 ? -7.600 1.805 -2.482 1.00 78.88 89 HIS A CA 1
ATOM 733 C C . HIS A 1 89 ? -7.657 3.307 -2.795 1.00 78.88 89 HIS A C 1
ATOM 735 O O . HIS A 1 89 ? -6.890 3.776 -3.631 1.00 78.88 89 HIS A O 1
ATOM 741 N N . THR A 1 90 ? -8.458 4.080 -2.054 1.00 82.00 90 THR A N 1
ATOM 742 C CA . THR A 1 90 ? -8.559 5.543 -2.206 1.00 82.00 90 THR A CA 1
ATOM 743 C C . THR A 1 90 ? -7.222 6.260 -2.012 1.00 82.00 90 THR A C 1
ATOM 745 O O . THR A 1 90 ? -6.951 7.223 -2.713 1.00 82.00 90 THR A O 1
ATOM 748 N N . PHE A 1 91 ? -6.365 5.798 -1.097 1.00 80.62 91 PHE A N 1
ATOM 749 C CA . PHE A 1 91 ? -5.018 6.362 -0.921 1.00 80.62 91 PHE A CA 1
ATOM 750 C C . PHE A 1 91 ? -3.987 5.862 -1.947 1.00 80.62 91 PHE A C 1
ATOM 752 O O . PHE A 1 91 ? -2.875 6.400 -2.024 1.00 80.62 91 PHE A O 1
ATOM 759 N N . ASN A 1 92 ? -4.291 4.781 -2.665 1.00 68.88 92 ASN A N 1
ATOM 760 C CA . ASN A 1 92 ? -3.382 4.182 -3.635 1.00 68.88 92 ASN A CA 1
ATOM 761 C C . ASN A 1 92 ? -3.578 4.734 -5.050 1.00 68.88 92 ASN A C 1
ATOM 763 O O . ASN A 1 92 ? -2.554 4.892 -5.723 1.00 68.88 92 ASN A O 1
ATOM 767 N N . ASN A 1 93 ? -4.824 5.012 -5.453 1.00 59.44 93 ASN A N 1
ATOM 768 C CA . ASN A 1 93 ? -5.155 5.760 -6.675 1.00 59.44 93 ASN A CA 1
ATOM 769 C C . ASN A 1 93 ? -4.644 7.202 -6.606 1.00 59.44 93 ASN A C 1
ATOM 771 O O . ASN A 1 93 ? -4.253 7.711 -7.677 1.00 59.44 93 ASN A O 1
#

Solvent-accessible surface area (backbone atoms only — not comparable to full-atom values): 5710 Å² total; per-residue (Å²): 132,90,76,74,53,71,68,57,49,52,52,51,51,50,52,52,53,53,51,52,53,52,51,53,52,52,52,50,52,53,57,52,54,63,58,55,72,53,77,82,55,62,45,82,38,53,50,36,64,52,50,54,54,48,51,55,50,49,51,69,71,70,34,82,90,55,90,72,92,80,81,85,87,71,70,75,80,43,70,46,80,39,38,65,68,56,56,53,47,65,76,68,111

Mean predicted aligned error: 11.4 Å

Organism: Rickettsia canadensis (strain McKiel) (NCBI:txid293613)